Protein AF-A0A356TJ07-F1 (afdb_monomer_lite)

Structure (mmCIF, N/CA/C/O backbone):
data_AF-A0A356TJ07-F1
#
_entry.id   AF-A0A356TJ07-F1
#
loop_
_atom_site.group_PDB
_atom_site.id
_atom_site.type_symbol
_atom_site.label_atom_id
_atom_site.label_alt_id
_atom_site.label_comp_id
_atom_site.label_asym_id
_atom_site.label_entity_id
_atom_site.label_seq_id
_atom_site.pdbx_PDB_ins_code
_atom_site.Cartn_x
_atom_site.Cartn_y
_atom_site.Cartn_z
_atom_site.occupancy
_atom_site.B_iso_or_equiv
_atom_site.auth_seq_id
_atom_site.auth_comp_id
_atom_site.auth_asym_id
_atom_site.auth_atom_id
_atom_site.pdbx_PDB_model_num
ATOM 1 N N . ARG A 1 1 ? -29.301 -14.794 -0.826 1.00 56.81 1 ARG A N 1
ATOM 2 C CA . ARG A 1 1 ? -29.261 -14.029 -2.098 1.00 56.81 1 ARG A CA 1
ATOM 3 C C . ARG A 1 1 ? -27.872 -14.240 -2.706 1.00 56.81 1 ARG A C 1
ATOM 5 O O . ARG A 1 1 ? -26.933 -13.633 -2.217 1.00 56.81 1 ARG A O 1
ATOM 12 N N . GLN A 1 2 ? -27.700 -15.174 -3.647 1.00 63.69 2 GLN A N 1
ATOM 13 C CA . GLN A 1 2 ? -26.397 -15.398 -4.293 1.00 63.69 2 GLN A CA 1
ATOM 14 C C . GLN A 1 2 ? -26.241 -14.410 -5.455 1.00 63.69 2 GLN A C 1
ATOM 16 O O . GLN A 1 2 ? -27.138 -14.292 -6.286 1.00 63.69 2 GLN A O 1
ATOM 21 N N . ARG A 1 3 ? -25.145 -13.648 -5.460 1.00 74.75 3 ARG A N 1
ATOM 22 C CA . ARG A 1 3 ? -24.786 -12.701 -6.523 1.00 74.75 3 ARG A CA 1
ATOM 23 C C . ARG A 1 3 ? -23.602 -13.293 -7.278 1.00 74.75 3 ARG A C 1
ATOM 25 O O . ARG A 1 3 ? -22.647 -13.712 -6.633 1.00 74.75 3 ARG A O 1
ATOM 32 N N . LEU A 1 4 ? -23.664 -13.319 -8.608 1.00 64.19 4 LEU A N 1
ATOM 33 C CA . LEU A 1 4 ? -22.532 -13.747 -9.427 1.00 64.19 4 LEU A CA 1
ATOM 34 C C . LEU A 1 4 ? -21.355 -12.784 -9.195 1.00 64.19 4 LEU A C 1
ATOM 36 O O . LEU A 1 4 ? -21.493 -11.575 -9.386 1.00 64.19 4 LEU A O 1
ATOM 40 N N . THR A 1 5 ? -20.212 -13.315 -8.778 1.00 74.06 5 THR A N 1
ATOM 41 C CA . THR A 1 5 ? -18.926 -12.607 -8.771 1.00 74.06 5 THR A CA 1
ATOM 42 C C . THR A 1 5 ? -18.104 -13.139 -9.931 1.00 74.06 5 THR A C 1
ATOM 44 O O . THR A 1 5 ? -17.812 -14.330 -9.975 1.00 74.06 5 THR A O 1
ATOM 47 N N . TYR A 1 6 ? -17.752 -12.270 -10.874 1.00 72.56 6 TYR A N 1
ATOM 48 C CA . TYR A 1 6 ? -16.811 -12.585 -11.942 1.00 72.56 6 TYR A CA 1
ATOM 49 C C . TYR A 1 6 ? -15.422 -12.067 -11.555 1.00 72.56 6 TYR A C 1
ATOM 51 O O . TYR A 1 6 ? -15.286 -10.981 -10.991 1.00 72.56 6 TYR A O 1
ATOM 59 N N . ALA A 1 7 ? -14.393 -12.853 -11.855 1.00 72.19 7 ALA A N 1
ATOM 60 C CA . ALA A 1 7 ? -12.999 -12.441 -11.789 1.00 72.19 7 ALA A CA 1
ATOM 61 C C . ALA A 1 7 ? -12.434 -12.490 -13.209 1.00 72.19 7 ALA A C 1
ATOM 63 O O . ALA A 1 7 ? -12.722 -13.425 -13.954 1.00 72.19 7 ALA A O 1
ATOM 64 N N . TYR A 1 8 ? -11.653 -11.484 -13.590 1.00 72.69 8 TYR A N 1
ATOM 65 C CA . TYR A 1 8 ? -10.961 -11.450 -14.872 1.00 72.69 8 TYR A CA 1
ATOM 66 C C . TYR A 1 8 ? -9.500 -11.066 -14.648 1.00 72.69 8 TYR A C 1
ATOM 68 O O . TYR A 1 8 ? -9.180 -10.282 -13.752 1.00 72.69 8 TYR A O 1
ATOM 76 N N . LEU A 1 9 ? -8.620 -11.651 -15.455 1.00 75.38 9 LEU A N 1
ATOM 77 C CA . LEU A 1 9 ? -7.199 -11.339 -15.490 1.00 75.38 9 LEU A CA 1
ATOM 78 C C . LEU A 1 9 ? -6.927 -10.517 -16.747 1.00 75.38 9 LEU A C 1
ATOM 80 O O . LEU A 1 9 ? -7.104 -11.009 -17.858 1.00 75.38 9 LEU A O 1
ATOM 84 N N . THR A 1 10 ? -6.478 -9.279 -16.568 1.00 77.94 10 THR A N 1
ATOM 85 C CA . THR A 1 10 ? -5.991 -8.458 -17.679 1.00 77.94 10 THR A CA 1
ATOM 86 C C . THR A 1 10 ? -4.483 -8.618 -17.783 1.00 77.94 10 THR A C 1
ATOM 88 O O . THR A 1 10 ? -3.743 -8.148 -16.918 1.00 77.94 10 THR A O 1
ATOM 91 N N . LEU A 1 11 ? -4.029 -9.269 -18.851 1.00 79.31 11 LEU A N 1
ATOM 92 C CA . LEU A 1 11 ? -2.618 -9.327 -19.217 1.00 79.31 11 LEU A CA 1
ATOM 93 C C . LEU A 1 11 ? -2.301 -8.173 -20.171 1.00 79.31 11 LEU A C 1
ATOM 95 O O . LEU A 1 11 ? -3.044 -7.924 -21.119 1.00 79.31 11 LEU A O 1
ATOM 99 N N . ARG A 1 12 ? -1.203 -7.462 -19.914 1.00 81.38 12 ARG A N 1
ATOM 100 C CA . ARG A 1 12 ? -0.67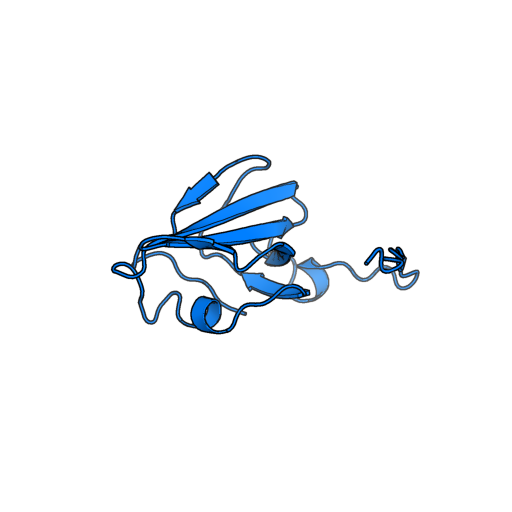9 -6.429 -20.816 1.00 81.38 12 ARG A CA 1
ATOM 101 C C . ARG A 1 12 ? 0.407 -7.028 -21.700 1.00 81.38 12 ARG A C 1
ATOM 103 O O . ARG A 1 12 ? 1.203 -7.836 -21.232 1.00 81.38 12 ARG A O 1
ATOM 110 N N . THR A 1 13 ? 0.461 -6.592 -22.953 1.00 88.75 13 THR A N 1
ATOM 111 C CA . THR A 1 13 ? 1.494 -6.986 -23.927 1.00 88.75 13 THR A CA 1
ATOM 112 C C . THR A 1 13 ? 2.548 -5.900 -24.150 1.00 88.75 13 THR A C 1
ATOM 114 O O . THR A 1 13 ? 3.480 -6.108 -24.916 1.00 88.75 13 THR A O 1
ATOM 117 N N . ASP A 1 14 ? 2.425 -4.746 -23.488 1.00 88.00 14 ASP A N 1
ATOM 118 C CA . ASP A 1 14 ? 3.317 -3.590 -23.662 1.00 88.00 14 ASP A CA 1
ATOM 119 C C . ASP A 1 14 ? 4.641 -3.701 -22.893 1.00 88.00 14 ASP A C 1
ATOM 121 O O . ASP A 1 14 ? 5.441 -2.769 -22.898 1.00 88.00 14 ASP A O 1
ATOM 125 N N . GLY A 1 15 ? 4.863 -4.825 -22.209 1.00 81.31 15 GLY A N 1
ATOM 126 C CA . GLY A 1 15 ? 6.083 -5.101 -21.458 1.00 81.31 15 GLY A CA 1
ATOM 127 C C . GLY A 1 15 ? 6.273 -4.246 -20.204 1.00 81.31 15 GLY A C 1
ATOM 128 O O . GLY A 1 15 ? 7.227 -4.506 -19.476 1.00 81.31 15 GLY A O 1
ATOM 129 N N . ARG A 1 16 ? 5.379 -3.285 -19.920 1.00 82.62 16 ARG A N 1
ATOM 130 C CA . ARG A 1 16 ? 5.499 -2.385 -18.769 1.00 82.62 16 ARG A CA 1
ATOM 131 C C . ARG A 1 16 ? 5.182 -3.119 -17.471 1.00 82.62 16 ARG A C 1
ATOM 133 O O . ARG A 1 16 ? 4.127 -3.742 -17.321 1.00 82.62 16 ARG A O 1
ATOM 140 N N . ARG A 1 17 ? 6.074 -2.985 -16.505 1.00 80.06 17 ARG A N 1
ATOM 141 C CA . ARG A 1 17 ? 6.047 -3.620 -15.190 1.00 80.06 17 ARG A CA 1
ATOM 142 C C . ARG A 1 17 ? 5.801 -2.577 -14.107 1.00 80.06 17 ARG A C 1
ATOM 144 O O . ARG A 1 17 ? 5.832 -1.376 -14.353 1.00 80.06 17 ARG A O 1
ATOM 151 N N . LEU A 1 18 ? 5.516 -3.042 -12.893 1.00 80.50 18 LEU A N 1
ATOM 152 C CA . LEU A 1 18 ? 5.262 -2.155 -11.756 1.00 80.50 18 LEU A CA 1
ATOM 153 C C . LEU A 1 18 ? 6.461 -1.242 -11.473 1.00 80.50 18 LEU A C 1
ATOM 155 O O . LEU A 1 18 ? 6.286 -0.044 -11.298 1.00 80.50 18 LEU A O 1
ATOM 159 N N . TRP A 1 19 ? 7.669 -1.798 -11.474 1.00 75.31 19 TRP A N 1
ATOM 160 C CA . TRP A 1 19 ? 8.885 -1.039 -11.204 1.00 75.31 19 TRP A CA 1
ATOM 161 C C . TRP A 1 19 ? 9.238 -0.046 -12.316 1.00 75.31 19 TRP A C 1
ATOM 163 O O . TRP A 1 19 ? 9.916 0.930 -12.031 1.00 75.31 19 TRP A O 1
ATOM 173 N N . ASP A 1 20 ? 8.717 -0.203 -13.539 1.00 79.50 20 ASP A N 1
ATOM 174 C CA . ASP A 1 20 ? 8.883 0.806 -14.599 1.00 79.50 20 ASP A CA 1
ATOM 175 C C . ASP A 1 20 ? 8.140 2.116 -14.271 1.00 79.50 20 ASP A C 1
ATOM 177 O O . ASP A 1 20 ? 8.428 3.152 -14.858 1.00 79.50 20 ASP A O 1
ATOM 181 N N . VAL A 1 21 ? 7.172 2.077 -13.345 1.00 78.62 21 VAL A N 1
ATOM 182 C CA . VAL A 1 21 ? 6.468 3.265 -12.827 1.00 78.62 21 VAL A CA 1
ATOM 183 C C . VAL A 1 21 ? 7.266 3.953 -11.712 1.00 78.62 21 VAL A C 1
ATOM 185 O O . VAL A 1 21 ? 7.050 5.129 -11.449 1.00 78.62 21 VAL A O 1
ATOM 188 N N . PHE A 1 22 ? 8.188 3.232 -11.070 1.00 79.12 22 PHE A N 1
ATOM 189 C CA . PHE A 1 22 ? 8.948 3.675 -9.897 1.00 79.12 22 PHE A CA 1
ATOM 190 C C . PHE A 1 22 ? 10.463 3.633 -10.137 1.00 79.12 22 PHE A C 1
ATOM 192 O O . PHE A 1 22 ? 11.219 3.254 -9.242 1.00 79.12 22 PHE A O 1
ATOM 199 N N . ASP A 1 23 ? 10.905 3.945 -11.357 1.00 79.25 23 ASP A N 1
ATOM 200 C CA . ASP A 1 23 ? 12.323 4.019 -11.740 1.00 79.25 23 ASP A CA 1
ATOM 201 C C . ASP A 1 23 ? 13.162 2.784 -11.339 1.00 79.25 23 ASP A C 1
ATOM 203 O O . ASP A 1 23 ? 14.330 2.882 -10.969 1.00 79.25 23 ASP A O 1
ATOM 207 N N . GLY A 1 24 ? 12.563 1.591 -11.395 1.00 72.56 24 GLY A N 1
ATOM 208 C CA . GLY A 1 24 ? 13.224 0.327 -11.067 1.00 72.56 24 GLY A CA 1
ATOM 209 C C . GLY A 1 24 ? 13.275 -0.020 -9.575 1.00 72.56 24 GLY A C 1
ATOM 210 O O . GLY A 1 24 ? 13.948 -0.982 -9.212 1.00 72.56 24 GLY A O 1
ATOM 211 N N . SER A 1 25 ? 12.585 0.721 -8.701 1.00 78.50 25 SER A N 1
ATOM 212 C CA . SER A 1 25 ? 12.640 0.486 -7.253 1.00 78.50 25 SER A CA 1
ATOM 213 C C . SER A 1 25 ? 12.084 -0.897 -6.859 1.00 78.50 25 SER A C 1
ATOM 215 O O . SER A 1 25 ? 10.909 -1.178 -7.121 1.00 78.50 25 SER A O 1
ATOM 217 N N . PRO A 1 26 ? 12.861 -1.750 -6.153 1.00 73.44 26 PRO A N 1
ATOM 218 C CA . PRO A 1 26 ? 12.368 -3.031 -5.630 1.00 73.44 26 PRO A CA 1
ATOM 219 C C . PRO A 1 26 ? 11.347 -2.846 -4.496 1.00 73.44 26 PRO A C 1
ATOM 221 O O . PRO A 1 26 ? 10.640 -3.779 -4.123 1.00 73.44 26 PRO A O 1
ATOM 224 N N . ARG A 1 27 ? 11.238 -1.620 -3.973 1.00 86.44 27 ARG A N 1
ATOM 225 C CA . ARG A 1 27 ? 10.311 -1.228 -2.909 1.00 86.44 27 ARG A CA 1
ATOM 226 C C . ARG A 1 27 ? 8.957 -0.771 -3.441 1.00 86.44 27 ARG A C 1
ATOM 228 O O . ARG A 1 27 ? 8.137 -0.285 -2.668 1.00 86.44 27 ARG A O 1
ATOM 235 N N . ALA A 1 28 ? 8.740 -0.879 -4.751 1.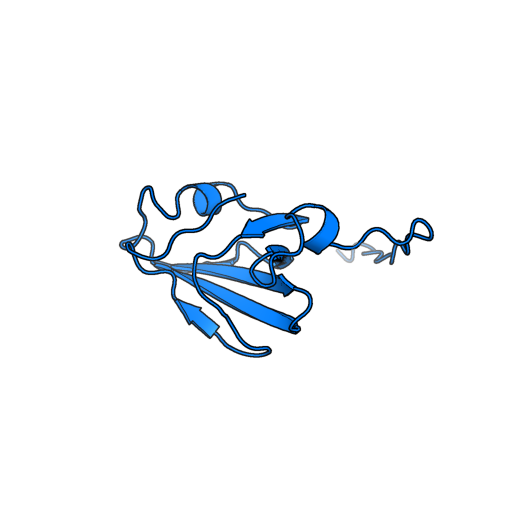00 90.94 28 ALA A N 1
ATOM 236 C CA . ALA A 1 28 ? 7.470 -0.591 -5.389 1.00 90.94 28 ALA A CA 1
ATOM 237 C C . ALA A 1 28 ? 6.498 -1.760 -5.210 1.00 90.94 28 ALA A C 1
ATOM 239 O O . ALA A 1 28 ? 6.768 -2.893 -5.613 1.00 90.94 28 ALA A O 1
ATOM 240 N N . HIS A 1 29 ? 5.322 -1.462 -4.674 1.00 93.19 29 HIS A N 1
ATOM 241 C CA . HIS A 1 29 ? 4.261 -2.421 -4.421 1.00 93.19 29 HIS A CA 1
ATOM 242 C C . HIS A 1 29 ? 2.927 -1.937 -4.988 1.00 93.19 29 HIS A C 1
ATOM 244 O O . HIS A 1 29 ? 2.640 -0.745 -5.061 1.00 93.19 29 HIS A O 1
ATOM 250 N N . ARG A 1 30 ? 2.057 -2.881 -5.343 1.00 94.19 30 ARG A N 1
ATOM 251 C CA . ARG A 1 30 ? 0.638 -2.627 -5.599 1.00 94.19 30 ARG A CA 1
ATOM 252 C C . ARG A 1 30 ? -0.197 -3.216 -4.474 1.00 94.19 30 ARG A C 1
ATOM 254 O O . ARG A 1 30 ? -0.027 -4.385 -4.139 1.00 94.19 30 ARG A O 1
ATOM 261 N N . VAL A 1 31 ? -1.162 -2.458 -3.965 1.00 95.81 31 VAL A N 1
ATOM 262 C CA . VAL A 1 31 ? -2.183 -2.981 -3.053 1.00 95.81 31 VAL A CA 1
ATOM 263 C C . VAL A 1 31 ? -3.084 -3.949 -3.821 1.00 95.81 31 VAL A C 1
ATOM 265 O O . VAL A 1 31 ? -3.813 -3.554 -4.733 1.00 95.81 31 VAL A O 1
ATOM 268 N N . VAL A 1 32 ? -3.043 -5.229 -3.468 1.00 95.19 32 VAL A N 1
ATOM 269 C CA . VAL A 1 32 ? -3.852 -6.291 -4.089 1.00 95.19 32 VAL A CA 1
ATOM 270 C C . VAL A 1 32 ? -5.014 -6.746 -3.206 1.00 95.19 32 VAL A C 1
ATOM 272 O O . VAL A 1 32 ? -5.994 -7.279 -3.739 1.00 95.19 32 VAL A O 1
ATOM 275 N N . GLY A 1 33 ? -4.951 -6.459 -1.902 1.00 95.25 33 GLY A N 1
ATOM 276 C CA . GLY A 1 33 ? -6.000 -6.729 -0.918 1.00 95.25 33 GLY A CA 1
ATOM 277 C C . GLY A 1 33 ? -6.017 -5.702 0.220 1.00 95.25 33 GLY A C 1
ATOM 278 O O . GLY A 1 33 ? -5.010 -5.062 0.512 1.00 95.25 33 GLY A O 1
ATOM 279 N N . GLY A 1 34 ? -7.174 -5.547 0.866 1.00 92.62 34 GLY A N 1
ATOM 280 C CA . GLY A 1 34 ? -7.405 -4.520 1.888 1.00 92.62 34 GLY A CA 1
ATOM 281 C C . GLY A 1 34 ? -7.825 -3.153 1.320 1.00 92.62 34 GLY A C 1
ATOM 282 O O . GLY A 1 34 ? -7.976 -3.025 0.100 1.00 92.62 34 GLY A O 1
ATOM 283 N N . PRO A 1 35 ? -8.064 -2.154 2.193 1.00 96.56 35 PRO A N 1
ATOM 284 C CA . PRO A 1 35 ? -7.840 -2.162 3.640 1.00 96.56 35 PRO A CA 1
ATOM 285 C C . PRO A 1 35 ? -8.800 -3.091 4.396 1.00 96.56 35 PRO A C 1
ATOM 287 O O . PRO A 1 35 ? -10.021 -3.003 4.263 1.00 96.56 35 PRO A O 1
ATOM 290 N N . VAL A 1 36 ? -8.250 -3.949 5.256 1.00 97.12 36 VAL A N 1
ATOM 291 C CA . VAL A 1 36 ? -9.015 -4.739 6.231 1.00 97.12 36 VAL A CA 1
ATOM 292 C C . VAL A 1 36 ? -8.890 -4.068 7.593 1.00 97.12 36 VAL A C 1
ATOM 294 O O . VAL A 1 36 ? -7.815 -4.035 8.190 1.00 97.12 36 VAL A O 1
ATOM 297 N N . ARG A 1 37 ? -9.995 -3.504 8.086 1.00 96.62 37 ARG A N 1
ATOM 298 C CA . ARG A 1 37 ? -10.044 -2.811 9.380 1.00 96.62 37 ARG A CA 1
ATOM 299 C C . ARG A 1 37 ? -10.473 -3.777 10.479 1.00 96.62 37 ARG A C 1
ATOM 301 O O . ARG A 1 37 ? -11.458 -4.496 10.337 1.00 96.62 37 ARG A O 1
ATOM 308 N N . SER A 1 38 ? -9.749 -3.770 11.591 1.00 95.69 38 SER A N 1
ATOM 309 C CA . SER A 1 38 ? -10.107 -4.491 12.817 1.00 95.69 38 SER A CA 1
ATOM 310 C C . SER A 1 38 ? -9.786 -3.620 14.035 1.00 95.69 38 SER A C 1
ATOM 312 O O . SER A 1 38 ? -9.362 -2.475 13.890 1.00 95.69 38 SER A O 1
ATOM 314 N N . LYS A 1 39 ? -10.032 -4.111 15.256 1.00 95.94 39 LYS A N 1
ATOM 315 C CA . LYS A 1 39 ? -9.883 -3.291 16.468 1.00 95.94 39 LYS A CA 1
ATOM 316 C C . LYS A 1 39 ? -8.455 -2.738 16.600 1.00 95.94 39 LYS A C 1
ATOM 318 O O . LYS A 1 39 ? -7.530 -3.481 16.921 1.00 95.94 39 LYS A O 1
ATOM 323 N N . GLY A 1 40 ? -8.308 -1.425 16.414 1.00 97.44 40 GLY A N 1
ATOM 324 C CA . GLY A 1 40 ? -7.058 -0.693 16.616 1.00 97.44 40 GLY A CA 1
ATOM 325 C C . GLY A 1 40 ? -6.009 -0.866 15.513 1.00 97.44 40 GLY A C 1
ATOM 326 O O . GLY A 1 40 ? -4.859 -0.480 15.738 1.00 97.44 40 GLY A O 1
ATOM 327 N N . LYS A 1 41 ? -6.346 -1.489 14.373 1.00 97.38 41 LYS A N 1
ATOM 328 C CA . LYS A 1 41 ? -5.402 -1.724 13.270 1.00 97.38 41 LYS A CA 1
ATOM 329 C C . LYS A 1 41 ? -6.078 -1.796 11.901 1.00 97.38 41 LYS A C 1
ATOM 331 O O . LYS A 1 41 ? -7.223 -2.235 11.775 1.00 97.38 41 LYS A O 1
ATOM 336 N N . THR A 1 42 ? -5.303 -1.475 10.871 1.00 98.31 42 THR A N 1
ATOM 337 C CA . THR A 1 42 ? -5.654 -1.685 9.461 1.00 98.31 42 THR A CA 1
ATOM 338 C C . THR A 1 42 ? -4.562 -2.497 8.764 1.00 98.31 42 THR A C 1
ATOM 340 O O . THR A 1 42 ? -3.380 -2.336 9.077 1.00 98.31 42 THR A O 1
ATOM 343 N N . GLU A 1 43 ? -4.960 -3.394 7.861 1.00 98.06 43 GLU A N 1
ATOM 344 C CA . GLU A 1 43 ? -4.077 -4.328 7.150 1.00 98.06 43 GLU A CA 1
ATOM 345 C C . GLU A 1 43 ? -4.280 -4.234 5.631 1.00 98.06 43 GLU A C 1
ATOM 347 O O . GLU A 1 43 ? -5.406 -4.043 5.164 1.00 98.06 43 GLU A O 1
ATOM 352 N N . TRP A 1 44 ? -3.193 -4.392 4.873 1.00 98.00 44 TRP A N 1
ATOM 353 C CA . TRP A 1 44 ? -3.176 -4.409 3.409 1.00 98.00 44 TRP A CA 1
ATOM 354 C C . TRP A 1 44 ? -2.281 -5.538 2.906 1.00 98.00 44 TRP A C 1
ATOM 356 O O . TRP A 1 44 ? -1.237 -5.813 3.495 1.00 98.00 44 TRP A O 1
ATOM 366 N N . ASP A 1 45 ? -2.665 -6.135 1.783 1.00 97.31 45 ASP A N 1
ATOM 367 C CA . ASP A 1 45 ? -1.838 -7.082 1.041 1.00 97.31 45 ASP A CA 1
ATOM 368 C C . ASP A 1 45 ? -1.211 -6.358 -0.155 1.00 97.31 45 ASP A C 1
ATOM 370 O O . ASP A 1 45 ? -1.913 -5.749 -0.967 1.00 97.31 45 ASP A O 1
ATOM 374 N N . LEU A 1 46 ? 0.112 -6.423 -0.253 1.00 95.00 46 LEU A N 1
ATOM 375 C CA . LEU A 1 46 ? 0.959 -5.731 -1.213 1.00 95.00 46 LEU A CA 1
ATOM 376 C C . LEU A 1 46 ? 1.677 -6.741 -2.105 1.00 95.00 46 LEU A C 1
ATOM 378 O O . LEU A 1 46 ? 2.222 -7.716 -1.609 1.00 95.00 46 LEU A O 1
ATOM 382 N N . CYS A 1 47 ? 1.719 -6.500 -3.411 1.00 92.25 47 CYS A N 1
ATOM 383 C CA . CYS A 1 47 ? 2.440 -7.341 -4.365 1.00 92.25 47 CYS A CA 1
ATOM 384 C C . CYS A 1 47 ? 3.535 -6.529 -5.065 1.00 92.25 47 CYS A C 1
ATOM 386 O O . CYS A 1 47 ? 3.250 -5.447 -5.586 1.00 92.25 47 CYS A O 1
ATOM 388 N N . SER A 1 48 ? 4.765 -7.041 -5.077 1.00 87.62 48 SER A N 1
ATOM 389 C CA . SER A 1 48 ? 5.913 -6.492 -5.815 1.00 87.62 48 SER A CA 1
ATOM 390 C C . SER A 1 48 ? 6.577 -7.558 -6.689 1.00 87.62 48 SER A C 1
ATOM 392 O O . SER A 1 48 ? 6.046 -8.652 -6.871 1.00 87.62 48 SER A O 1
ATOM 394 N N . ALA A 1 49 ? 7.743 -7.225 -7.251 1.00 81.50 49 ALA A N 1
ATOM 395 C CA . ALA A 1 49 ? 8.606 -8.187 -7.930 1.00 81.50 49 ALA A CA 1
ATOM 396 C C . ALA A 1 49 ? 9.075 -9.321 -7.001 1.00 81.50 49 ALA A C 1
ATOM 398 O O . ALA A 1 49 ? 9.231 -10.447 -7.462 1.00 81.50 49 ALA A O 1
ATOM 399 N N . GLU A 1 50 ? 9.257 -9.019 -5.713 1.00 81.81 50 GLU A N 1
ATOM 400 C CA . GLU A 1 50 ? 9.744 -9.968 -4.708 1.00 81.81 50 GLU A CA 1
ATOM 401 C C . GLU A 1 50 ? 8.648 -10.910 -4.205 1.00 81.81 50 GLU A C 1
ATOM 403 O O . GLU A 1 50 ? 8.967 -11.967 -3.680 1.00 81.81 50 GLU A O 1
ATOM 408 N N . GLY A 1 51 ? 7.367 -10.565 -4.380 1.00 88.44 51 GLY A N 1
ATOM 409 C CA . GLY A 1 51 ? 6.243 -11.415 -3.987 1.00 88.44 51 GLY A CA 1
ATOM 410 C C . GLY A 1 51 ? 5.133 -10.678 -3.242 1.00 88.44 51 GLY A C 1
ATOM 411 O O . GLY A 1 51 ? 4.933 -9.470 -3.409 1.00 88.44 51 GLY A O 1
ATOM 412 N N . LEU A 1 52 ? 4.368 -11.434 -2.454 1.00 92.50 52 LEU A N 1
ATOM 413 C CA . LEU A 1 52 ? 3.243 -10.962 -1.657 1.00 92.50 52 LEU A CA 1
ATOM 414 C C . LEU A 1 52 ? 3.695 -10.660 -0.223 1.00 92.50 52 LEU A C 1
ATOM 416 O O . LEU A 1 52 ? 4.203 -11.516 0.492 1.00 92.50 52 LEU A O 1
ATOM 420 N N . VAL A 1 53 ? 3.413 -9.449 0.234 1.00 94.00 53 VAL A N 1
ATOM 421 C CA . VAL A 1 53 ? 3.717 -8.963 1.580 1.00 94.00 53 VAL A CA 1
ATOM 422 C C . VAL A 1 53 ? 2.440 -8.460 2.225 1.00 94.00 53 VAL A C 1
ATOM 424 O O . VAL A 1 53 ? 1.661 -7.748 1.594 1.00 94.00 53 VAL A O 1
ATOM 427 N N . ARG A 1 54 ? 2.241 -8.747 3.509 1.00 96.19 54 ARG A N 1
ATOM 428 C CA . ARG A 1 54 ? 1.170 -8.118 4.285 1.00 96.19 54 ARG A CA 1
ATOM 429 C C . ARG A 1 54 ? 1.736 -6.992 5.129 1.00 96.19 54 ARG A C 1
ATOM 431 O O . ARG A 1 54 ? 2.625 -7.209 5.945 1.00 96.19 54 ARG A O 1
ATOM 438 N N . ILE A 1 55 ? 1.185 -5.790 4.988 1.00 96.56 55 ILE A N 1
ATOM 439 C CA . ILE A 1 55 ? 1.487 -4.680 5.891 1.00 96.56 55 ILE A CA 1
ATO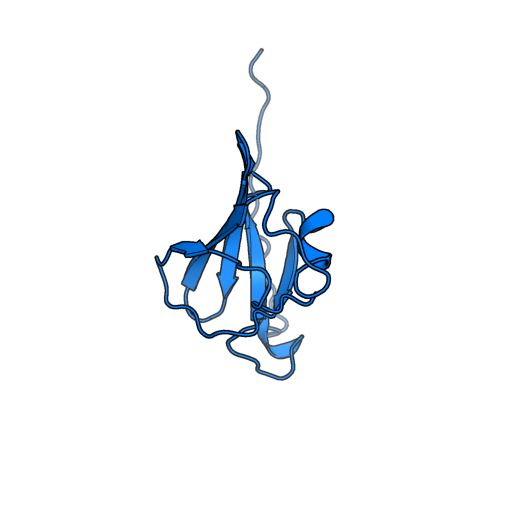M 440 C C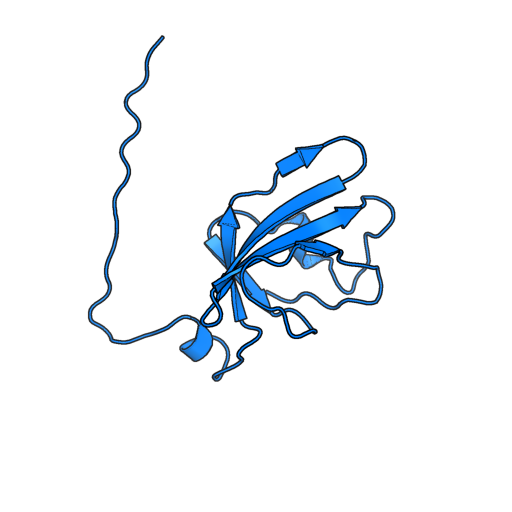 . ILE A 1 55 ? 0.340 -4.457 6.871 1.00 96.56 55 ILE A C 1
ATOM 442 O O . ILE A 1 55 ? -0.835 -4.646 6.553 1.00 96.56 55 ILE A O 1
ATOM 446 N N . ARG A 1 56 ? 0.675 -3.999 8.074 1.00 97.31 56 ARG A N 1
ATOM 447 C CA . ARG A 1 56 ? -0.297 -3.564 9.078 1.00 97.31 56 ARG A CA 1
ATOM 448 C C . ARG A 1 56 ? 0.143 -2.276 9.740 1.00 97.31 56 ARG A C 1
ATOM 450 O O . ARG A 1 56 ? 1.317 -2.124 10.070 1.00 97.31 56 ARG A O 1
ATOM 457 N N . ARG A 1 57 ? -0.804 -1.393 10.029 1.00 97.88 57 ARG A N 1
ATOM 458 C CA . ARG A 1 57 ? -0.571 -0.189 10.831 1.00 97.88 57 ARG A CA 1
ATOM 459 C C . ARG A 1 57 ? -1.573 -0.147 11.973 1.00 97.88 57 ARG A C 1
ATOM 461 O O . ARG A 1 57 ? -2.767 -0.352 11.751 1.00 97.88 57 ARG A O 1
ATOM 468 N N . LEU A 1 58 ? -1.095 0.095 13.192 1.00 98.19 58 LEU A N 1
ATOM 469 C CA . LEU A 1 58 ? -1.992 0.369 14.312 1.00 98.19 58 LEU A CA 1
ATOM 470 C C . LEU A 1 58 ? -2.538 1.793 14.201 1.00 98.19 58 LEU A C 1
ATOM 472 O O . LEU A 1 58 ? -1.816 2.695 13.786 1.00 98.19 58 LEU A O 1
ATOM 476 N N . ASP A 1 59 ? -3.765 2.027 14.658 1.00 97.38 59 ASP A N 1
ATOM 477 C CA . ASP A 1 59 ? -4.381 3.360 14.578 1.00 97.38 59 ASP A CA 1
ATOM 478 C C . ASP A 1 59 ? -3.571 4.409 15.358 1.00 97.38 59 ASP A C 1
ATOM 480 O O . ASP A 1 59 ? -3.392 5.533 14.898 1.00 97.38 59 ASP A O 1
ATOM 484 N N . ARG A 1 60 ? -2.993 4.006 16.500 1.00 97.62 60 ARG A N 1
ATOM 485 C CA . ARG A 1 60 ? -2.103 4.843 17.328 1.00 97.62 60 ARG A CA 1
ATOM 486 C C . ARG A 1 60 ? -0.716 5.096 16.723 1.00 97.62 60 ARG A C 1
ATOM 488 O O . ARG A 1 60 ? 0.052 5.857 17.292 1.00 97.62 60 ARG A O 1
ATOM 495 N N . GLU A 1 61 ? -0.362 4.389 15.652 1.00 98.12 61 GLU A N 1
ATOM 496 C CA . GLU A 1 61 ? 0.925 4.517 14.950 1.00 98.12 61 GLU A CA 1
ATOM 497 C C . GLU A 1 61 ? 0.792 5.286 13.635 1.00 98.12 61 GLU A C 1
ATOM 499 O O . GLU A 1 61 ? 1.729 5.316 12.840 1.00 98.12 61 GLU A O 1
ATOM 504 N N . ARG A 1 62 ? -0.368 5.906 13.395 1.00 96.88 62 ARG A N 1
ATOM 505 C CA . ARG A 1 62 ? -0.542 6.840 12.289 1.00 96.88 62 ARG A CA 1
ATOM 506 C C . ARG A 1 62 ? 0.476 7.977 12.413 1.00 96.88 62 ARG A C 1
ATOM 508 O O . ARG A 1 62 ? 0.670 8.528 13.493 1.00 96.88 62 ARG A O 1
ATOM 515 N N . SER A 1 63 ? 1.113 8.308 11.299 1.00 97.88 63 SER A N 1
ATOM 516 C CA . SER A 1 63 ? 2.123 9.359 11.194 1.00 97.88 63 SER A CA 1
ATOM 517 C C . SER A 1 63 ? 2.087 9.981 9.805 1.00 97.88 63 SER A C 1
ATOM 519 O O . SER A 1 63 ? 1.613 9.344 8.860 1.00 97.88 63 SER A O 1
ATOM 521 N N . ASP A 1 64 ? 2.654 11.180 9.670 1.00 97.75 64 ASP A N 1
ATOM 522 C CA . ASP A 1 64 ? 2.794 11.864 8.378 1.00 97.75 64 ASP A CA 1
ATOM 523 C C . ASP A 1 64 ? 3.587 11.017 7.373 1.00 97.75 64 ASP A C 1
ATOM 525 O O . ASP A 1 64 ? 3.236 10.951 6.197 1.00 97.75 64 ASP A O 1
ATOM 529 N N . ALA A 1 65 ? 4.588 10.270 7.853 1.00 97.19 65 ALA A N 1
ATOM 530 C CA . ALA A 1 65 ? 5.403 9.372 7.037 1.00 97.19 65 ALA A CA 1
ATOM 531 C C . ALA A 1 65 ? 4.596 8.237 6.382 1.00 97.19 65 ALA A C 1
ATOM 533 O O . ALA A 1 65 ? 5.028 7.695 5.374 1.00 97.19 65 ALA A O 1
ATOM 534 N N . SER A 1 66 ? 3.430 7.877 6.928 1.00 97.25 66 SER A N 1
ATOM 535 C CA . SER A 1 66 ? 2.558 6.827 6.384 1.00 97.25 66 SER A CA 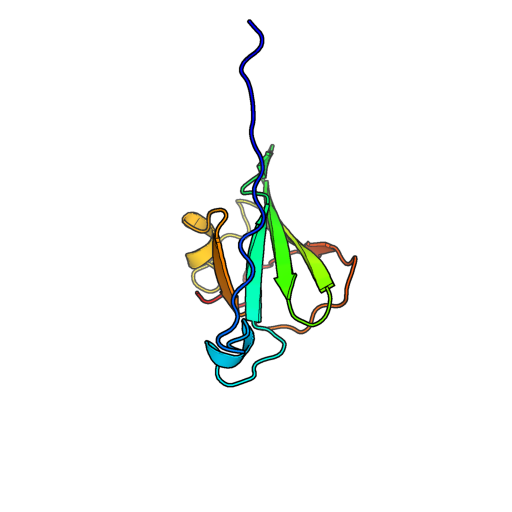1
ATOM 536 C C . SER A 1 66 ? 1.165 7.340 6.008 1.00 97.25 66 SER A C 1
ATOM 538 O O . SER A 1 66 ? 0.232 6.544 5.879 1.00 97.25 66 SER A O 1
ATOM 540 N N . ALA A 1 67 ? 0.994 8.657 5.845 1.00 97.31 67 ALA A N 1
ATOM 541 C CA . ALA A 1 67 ? -0.311 9.288 5.639 1.00 97.31 67 ALA A CA 1
ATOM 542 C C . ALA A 1 67 ? -1.054 8.749 4.405 1.00 97.31 67 ALA A C 1
ATOM 544 O O . ALA A 1 67 ? -2.274 8.612 4.445 1.00 97.31 67 ALA A O 1
ATOM 545 N N . VAL A 1 68 ? -0.331 8.342 3.354 1.00 97.25 68 VAL A N 1
ATOM 546 C CA . VAL A 1 68 ? -0.921 7.738 2.143 1.00 97.25 68 VAL A CA 1
ATOM 547 C C . VAL A 1 68 ? -1.764 6.490 2.446 1.00 97.25 68 VAL A C 1
ATOM 549 O O . VAL A 1 68 ? -2.738 6.210 1.752 1.00 97.25 68 VAL A O 1
ATOM 552 N N . LEU A 1 69 ? -1.465 5.763 3.530 1.00 97.38 69 LEU A N 1
ATOM 553 C CA . LEU A 1 69 ? -2.252 4.596 3.940 1.00 97.38 69 LEU A CA 1
ATOM 554 C C . LEU A 1 69 ? -3.659 4.959 4.435 1.00 97.38 69 LEU A C 1
ATOM 556 O O . LEU A 1 69 ? -4.508 4.079 4.524 1.00 97.38 69 LEU A O 1
ATOM 560 N N . ASP A 1 70 ? -3.944 6.224 4.755 1.00 96.75 70 ASP A N 1
ATOM 561 C CA . ASP A 1 70 ? -5.296 6.648 5.146 1.00 96.75 70 ASP A CA 1
ATOM 562 C C . ASP A 1 70 ? -6.299 6.540 3.989 1.00 96.75 70 ASP A C 1
ATOM 564 O O . ASP A 1 70 ? -7.495 6.359 4.229 1.00 96.75 70 ASP A O 1
ATOM 568 N N . THR A 1 71 ? -5.809 6.615 2.750 1.00 96.75 71 THR A N 1
ATOM 569 C CA . THR A 1 71 ? -6.610 6.580 1.519 1.00 96.75 71 THR A CA 1
ATOM 570 C C . THR A 1 71 ? -6.238 5.424 0.588 1.00 96.75 71 THR A C 1
ATOM 572 O O . THR A 1 71 ? -6.883 5.248 -0.444 1.00 96.75 71 THR A O 1
ATOM 575 N N . ALA A 1 72 ? -5.224 4.623 0.934 1.00 97.31 72 ALA A N 1
ATOM 576 C CA . ALA A 1 72 ? -4.781 3.492 0.128 1.00 97.31 72 ALA A CA 1
ATOM 577 C C . ALA A 1 72 ? -5.846 2.384 0.065 1.00 97.31 72 ALA A C 1
ATOM 579 O O . ALA A 1 72 ? -6.160 1.722 1.059 1.00 97.31 72 ALA A O 1
ATOM 580 N N . GLU A 1 73 ? -6.340 2.152 -1.148 1.00 96.31 73 GLU A N 1
ATOM 581 C CA . GLU A 1 73 ? -7.322 1.130 -1.506 1.00 96.31 73 GLU A CA 1
ATOM 582 C C . GLU A 1 73 ? -6.713 0.125 -2.497 1.00 96.31 73 GLU A C 1
ATOM 584 O O . GLU A 1 73 ? -5.626 0.333 -3.046 1.00 96.31 73 GLU A O 1
ATOM 589 N N . ARG A 1 74 ? -7.416 -0.981 -2.764 1.00 95.31 74 ARG A N 1
ATOM 590 C CA . ARG A 1 74 ? -6.990 -1.964 -3.772 1.00 95.31 74 ARG A CA 1
ATOM 591 C C . ARG A 1 74 ? -6.723 -1.289 -5.122 1.00 95.31 74 ARG A C 1
ATOM 593 O O . ARG A 1 74 ? -7.588 -0.618 -5.676 1.00 95.31 74 ARG A O 1
ATOM 600 N N . GLY A 1 75 ? -5.542 -1.544 -5.680 1.00 92.31 75 GLY A N 1
ATOM 601 C CA . GLY A 1 75 ? -5.052 -0.936 -6.915 1.00 92.31 75 GLY A CA 1
ATOM 602 C C . GLY A 1 75 ? -4.105 0.245 -6.699 1.00 92.31 75 GLY A C 1
ATOM 603 O O . GLY A 1 75 ? -3.384 0.577 -7.640 1.00 92.31 75 GLY A O 1
ATOM 604 N N . ALA A 1 76 ? -4.047 0.822 -5.491 1.00 94.81 76 ALA A N 1
ATOM 605 C CA . ALA A 1 76 ? -3.060 1.841 -5.150 1.00 94.81 76 ALA A CA 1
ATOM 606 C C . ALA A 1 76 ? -1.637 1.307 -5.350 1.00 94.81 76 ALA A C 1
ATOM 608 O O . ALA A 1 76 ? -1.362 0.117 -5.150 1.00 94.81 76 ALA A O 1
ATOM 609 N N . LEU A 1 77 ? -0.746 2.197 -5.768 1.00 93.56 77 LEU A N 1
ATOM 610 C CA . LEU A 1 77 ? 0.674 1.921 -5.890 1.00 93.56 77 LEU A CA 1
ATOM 611 C C . LEU A 1 77 ? 1.379 2.581 -4.713 1.00 93.56 77 LEU A C 1
ATOM 613 O O . LEU A 1 77 ? 1.021 3.695 -4.353 1.00 93.56 77 LEU 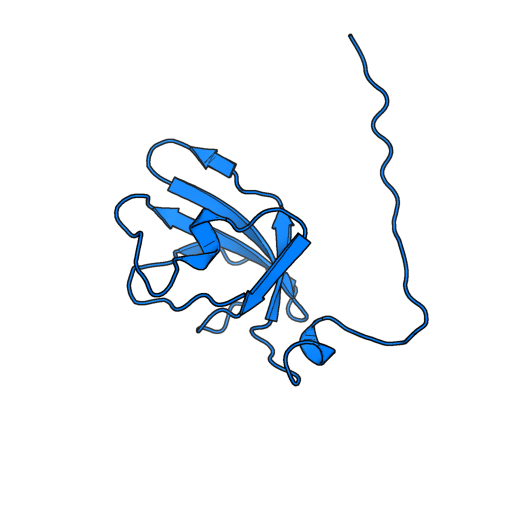A O 1
ATOM 617 N N . LEU A 1 78 ? 2.320 1.880 -4.093 1.00 94.00 78 LEU A N 1
ATOM 618 C CA . LEU A 1 78 ? 3.009 2.344 -2.899 1.00 94.00 78 LEU A CA 1
ATOM 619 C C . LEU A 1 78 ? 4.504 2.057 -2.994 1.00 94.00 78 LEU A C 1
ATOM 621 O O . LEU A 1 78 ? 4.894 1.012 -3.511 1.00 94.00 78 LEU A O 1
ATOM 625 N N . THR A 1 79 ? 5.316 2.920 -2.398 1.00 93.38 79 THR A N 1
ATOM 626 C CA . THR A 1 79 ? 6.730 2.657 -2.120 1.00 93.38 79 THR A CA 1
ATOM 627 C C . THR A 1 79 ? 6.937 2.581 -0.615 1.00 93.38 79 THR A C 1
ATOM 629 O O . THR A 1 79 ? 6.498 3.474 0.110 1.00 93.38 79 THR A O 1
ATOM 632 N N . LEU A 1 80 ? 7.587 1.521 -0.132 1.00 92.25 80 LEU A N 1
ATOM 633 C CA . LEU A 1 80 ? 7.956 1.379 1.281 1.00 92.25 80 LEU A CA 1
ATOM 634 C C . LEU A 1 80 ? 9.399 1.838 1.490 1.00 92.25 80 LEU A C 1
ATOM 636 O O . LEU A 1 80 ? 10.274 1.440 0.737 1.00 92.25 80 LEU A O 1
ATOM 640 N N . ASP A 1 81 ? 9.702 2.570 2.559 1.00 91.50 81 ASP A N 1
ATOM 641 C CA . ASP A 1 81 ? 11.087 2.968 2.878 1.00 91.50 81 ASP A CA 1
ATOM 642 C C . ASP A 1 81 ? 11.931 1.846 3.514 1.00 91.50 81 ASP A C 1
ATOM 644 O O . ASP A 1 81 ? 12.986 2.090 4.105 1.00 91.50 81 ASP A O 1
ATOM 648 N N . ARG A 1 82 ? 11.491 0.590 3.399 1.00 87.00 82 ARG A N 1
ATOM 649 C CA . ARG A 1 82 ? 12.242 -0.595 3.824 1.00 87.00 82 ARG A CA 1
ATOM 650 C C . ARG A 1 82 ? 12.050 -1.735 2.839 1.00 87.00 82 ARG A C 1
ATOM 652 O O . ARG A 1 82 ? 10.984 -1.871 2.246 1.00 87.00 82 ARG A O 1
ATOM 659 N N . ASP A 1 83 ? 13.067 -2.578 2.743 1.00 85.25 83 ASP A N 1
ATOM 660 C CA . ASP A 1 83 ? 12.995 -3.816 1.975 1.00 85.25 83 ASP A CA 1
ATOM 661 C C . ASP A 1 83 ? 12.143 -4.851 2.720 1.00 85.25 83 ASP A C 1
ATOM 663 O O . ASP A 1 83 ? 12.173 -4.935 3.956 1.00 85.25 83 ASP A O 1
ATOM 667 N N . VAL A 1 84 ? 11.356 -5.622 1.969 1.00 84.75 84 VAL A N 1
ATOM 668 C CA . VAL A 1 84 ? 10.469 -6.651 2.516 1.00 84.75 84 VAL A CA 1
ATOM 669 C C . VAL A 1 84 ? 10.518 -7.892 1.637 1.00 84.75 84 VAL A C 1
ATOM 671 O O . VAL A 1 84 ? 10.496 -7.793 0.416 1.00 84.75 84 VAL A O 1
ATOM 674 N N . GLU A 1 85 ? 10.586 -9.053 2.279 1.00 82.06 85 GLU A N 1
ATOM 675 C CA . GLU A 1 85 ? 10.643 -10.363 1.626 1.00 82.06 85 GLU A CA 1
ATOM 676 C C . GLU A 1 85 ? 9.243 -10.969 1.463 1.00 82.06 85 GLU A C 1
ATOM 678 O O . GLU A 1 85 ? 8.349 -10.700 2.273 1.00 82.06 85 GLU A O 1
ATOM 683 N N . ASP A 1 86 ? 9.084 -11.841 0.465 1.00 80.88 86 ASP A N 1
ATOM 684 C CA . ASP A 1 86 ? 7.856 -12.605 0.223 1.00 80.88 86 ASP A CA 1
ATOM 685 C C . ASP A 1 86 ? 7.363 -13.349 1.470 1.00 80.88 86 ASP A C 1
ATOM 687 O O . ASP A 1 86 ? 8.140 -13.910 2.248 1.00 80.88 86 ASP A O 1
ATOM 691 N N . GLY A 1 87 ? 6.047 -13.359 1.664 1.00 81.06 87 GLY A N 1
ATOM 692 C CA . GLY A 1 87 ? 5.390 -14.054 2.767 1.00 81.06 87 GLY A CA 1
ATOM 693 C C . GLY A 1 87 ? 5.597 -13.423 4.147 1.00 81.06 87 GLY A C 1
ATOM 694 O O . GLY A 1 87 ? 5.123 -13.987 5.137 1.00 81.06 87 GLY A O 1
ATOM 695 N N . ARG A 1 88 ? 6.277 -12.269 4.256 1.00 85.81 88 ARG A N 1
ATOM 696 C CA . ARG A 1 88 ? 6.444 -11.572 5.539 1.00 85.81 88 ARG A CA 1
ATOM 697 C C . ARG A 1 88 ? 5.285 -10.632 5.869 1.00 85.81 88 ARG A C 1
ATOM 699 O O . ARG A 1 88 ? 4.756 -9.910 5.023 1.00 85.81 88 ARG A O 1
ATOM 706 N N . ASP A 1 89 ? 4.996 -10.570 7.167 1.00 91.88 89 ASP A N 1
ATOM 707 C CA . ASP A 1 89 ? 4.132 -9.565 7.783 1.00 91.88 89 ASP A CA 1
ATOM 708 C C . ASP A 1 89 ? 4.978 -8.382 8.291 1.00 91.88 89 ASP A C 1
ATOM 710 O O . ASP A 1 89 ? 5.780 -8.524 9.221 1.00 91.88 89 ASP A O 1
ATOM 714 N N . LEU A 1 90 ? 4.761 -7.184 7.745 1.00 93.94 90 LEU A N 1
ATOM 715 C CA . LEU A 1 90 ? 5.425 -5.950 8.168 1.00 93.94 90 LEU A CA 1
ATOM 716 C C . LEU A 1 90 ? 4.478 -5.054 8.974 1.00 93.94 90 LEU A C 1
ATOM 718 O O . LEU A 1 90 ? 3.375 -4.712 8.554 1.00 93.94 90 LEU A O 1
ATOM 722 N N . ARG A 1 91 ? 4.936 -4.591 10.140 1.00 96.00 91 ARG A N 1
ATOM 723 C CA . ARG A 1 91 ? 4.258 -3.528 10.892 1.00 96.00 91 ARG A CA 1
ATOM 724 C C . ARG A 1 91 ? 4.836 -2.165 10.519 1.00 96.00 91 ARG A C 1
ATOM 726 O O . ARG A 1 91 ? 6.017 -1.920 10.749 1.00 96.00 91 ARG A O 1
ATOM 733 N N . ILE A 1 92 ? 3.980 -1.276 10.035 1.00 97.00 92 ILE A N 1
ATOM 734 C CA . ILE A 1 92 ? 4.290 0.125 9.756 1.00 97.00 92 ILE A CA 1
ATOM 735 C C . ILE A 1 92 ? 4.248 0.885 11.081 1.00 97.00 92 ILE A C 1
ATOM 737 O O . ILE A 1 92 ? 3.181 1.145 11.636 1.00 97.00 92 ILE A O 1
ATOM 741 N N . ARG A 1 93 ? 5.433 1.158 11.624 1.00 96.62 93 ARG A N 1
ATOM 742 C CA . ARG A 1 93 ? 5.624 2.038 12.780 1.00 96.62 93 ARG A CA 1
ATOM 743 C C . ARG A 1 93 ? 5.694 3.500 12.316 1.00 96.62 93 ARG A C 1
ATOM 745 O O . ARG A 1 93 ? 5.880 3.725 11.122 1.00 96.62 93 ARG A O 1
ATOM 752 N N . PRO A 1 94 ? 5.592 4.486 13.225 1.00 97.44 94 PRO A N 1
ATOM 753 C CA . PRO A 1 94 ? 5.593 5.899 12.843 1.00 97.44 94 PRO A CA 1
ATOM 754 C C . PRO A 1 94 ? 6.811 6.355 12.025 1.00 97.44 94 PRO A C 1
ATOM 756 O O . PRO A 1 94 ? 6.684 7.299 11.252 1.00 97.44 94 PRO A O 1
ATOM 759 N N . ASP A 1 95 ? 7.957 5.685 12.184 1.00 94.19 95 ASP A N 1
ATOM 760 C CA . ASP A 1 95 ? 9.231 5.946 11.502 1.00 94.19 95 ASP A CA 1
ATOM 761 C C . ASP A 1 95 ? 9.363 5.264 10.128 1.00 94.19 95 ASP A C 1
ATOM 763 O O . ASP A 1 95 ? 10.383 5.415 9.462 1.00 94.19 95 ASP A O 1
ATOM 767 N N . VAL A 1 96 ? 8.368 4.481 9.701 1.00 94.75 96 VAL A N 1
ATOM 768 C CA . VAL A 1 96 ? 8.373 3.817 8.393 1.00 94.75 96 VAL A CA 1
ATOM 769 C C . VAL A 1 96 ? 7.659 4.695 7.373 1.00 94.75 96 VAL A C 1
ATOM 771 O O . VAL A 1 96 ? 6.441 4.864 7.446 1.00 94.75 96 VAL A O 1
ATOM 774 N N . GLY A 1 97 ? 8.423 5.210 6.411 1.00 94.62 97 GLY A N 1
ATOM 775 C CA . GLY A 1 97 ? 7.893 5.942 5.268 1.00 94.62 97 GLY A CA 1
ATOM 776 C C . GLY A 1 97 ? 7.112 5.041 4.313 1.00 94.62 97 GLY A C 1
ATOM 777 O O . GLY A 1 97 ? 7.540 3.929 3.988 1.00 94.62 97 GLY A O 1
ATOM 778 N N . VAL A 1 98 ? 5.954 5.528 3.878 1.00 95.25 98 VAL A N 1
ATOM 779 C CA . VAL A 1 98 ? 5.138 4.951 2.812 1.00 95.25 98 VAL A CA 1
ATOM 780 C C . VAL A 1 98 ? 4.693 6.085 1.897 1.00 95.25 98 VAL A C 1
ATOM 782 O O . VAL A 1 98 ? 4.045 7.032 2.343 1.00 95.25 98 VAL A O 1
ATOM 785 N N . GLN A 1 99 ? 5.030 5.975 0.619 1.00 93.38 99 GLN A N 1
ATOM 786 C CA . GLN A 1 99 ? 4.680 6.937 -0.431 1.00 93.38 99 GLN A CA 1
ATOM 787 C C . GLN A 1 99 ? 3.763 6.265 -1.456 1.00 93.38 99 GLN A C 1
ATOM 789 O O . GLN A 1 99 ? 3.701 5.038 -1.479 1.00 93.38 99 GLN A O 1
ATOM 794 N N . GLY A 1 100 ? 3.053 7.030 -2.287 1.00 84.81 100 GLY A N 1
ATOM 795 C CA . GLY A 1 100 ? 2.182 6.508 -3.346 1.00 84.81 100 GLY A CA 1
ATOM 796 C C . GLY A 1 100 ? 1.868 7.537 -4.416 1.00 84.81 100 GLY A C 1
ATOM 797 O O . GLY A 1 100 ? 2.186 8.725 -4.183 1.00 84.81 100 GLY A O 1
#

Radius of gyration: 14.6 Å; chains: 1; bounding box: 42×27×41 Å

Sequence (100 aa):
RQRLTYAYLTLRTDGRRLWDVFDGSPRAHRVVGGPVRSKGKTEWDLCSAEGLVRIRRLDRERSDASAVLDTAERGALLTLDRDVEDGRDLRIRPDVGVQG

pLDDT: mean 89.17, std 9.37, range [56.81, 98.31]

Foldseek 3Di:
DDDDDDDDDDDDPPPDDQCNVVVNDQQKWFFADDQDDDVQKTKTWIQGPQGIEIEMEGPVQDEPQDVVVVVRDGGDMKGKPDDDHHPYYHYDGNPIHIDD

Secondary structure (DSSP, 8-state):
------------SS---SGGGTTT-TTEEEEEEEEEEETTEEEEEEE-SS-EEEEEEEGGG--GGGGGGGT--TT-EEEESS---TT-EEE--TT--EE-